Protein AF-K1SS12-F1 (afdb_monomer_lite)

pLDDT: mean 90.78, std 8.28, range [56.22, 98.38]

Foldseek 3Di:
DVLVVLVVLLVVLVVVLVVLVPDDPVVNVVVCVVVVNPPLLVSLQSNLLSCLQNVVLVSSLVSLLVSVVSQDQDCPCVVVPPSCVSNCPPPSVVVSVVSNPVSNVVVVD

Sequence (109 aa):
MEAKRYAEAEREYREAIRLFETLPDSVRTQLDEWNYGGYLRGEYYNLACAQSRLNKRRAAVASLAAYVDCGNCDYSWMIEDPDLDNIRSERGYAETVEKLVSRAISCGS

Structure (mmCIF, N/CA/C/O backbone):
data_AF-K1SS12-F1
#
_entry.id   AF-K1SS12-F1
#
loop_
_atom_site.group_PDB
_atom_site.id
_atom_site.type_symbol
_atom_site.label_atom_id
_atom_site.label_alt_id
_atom_site.label_comp_id
_atom_site.label_asym_id
_atom_site.label_entity_id
_atom_site.label_seq_id
_atom_site.pdbx_PDB_ins_code
_atom_site.Cartn_x
_atom_site.Cartn_y
_atom_site.Cartn_z
_atom_site.occupancy
_atom_site.B_iso_or_equiv
_atom_site.auth_seq_id
_atom_site.auth_comp_id
_atom_site.auth_asym_id
_atom_site.auth_atom_id
_atom_site.pdbx_PDB_model_num
ATOM 1 N N . MET A 1 1 ? -15.936 14.718 4.955 1.00 65.81 1 MET A N 1
ATOM 2 C CA . MET A 1 1 ? -15.136 15.421 3.926 1.00 65.81 1 MET A CA 1
ATOM 3 C C . MET A 1 1 ? -13.841 14.670 3.625 1.00 65.81 1 MET A C 1
ATOM 5 O O . MET A 1 1 ? -13.535 14.502 2.459 1.00 65.81 1 MET A O 1
ATOM 9 N N . GLU A 1 2 ? -13.148 14.135 4.636 1.00 76.75 2 GLU A N 1
ATOM 10 C CA . GLU A 1 2 ? -11.884 13.389 4.483 1.00 76.75 2 GLU A CA 1
ATOM 11 C C . GLU A 1 2 ? -12.050 11.961 3.919 1.00 76.75 2 GLU A C 1
ATOM 13 O O . GLU A 1 2 ? -11.449 11.629 2.906 1.00 76.75 2 GLU A O 1
ATOM 18 N N . ALA A 1 3 ? -12.961 11.148 4.471 1.00 79.88 3 ALA A N 1
ATOM 19 C CA . ALA A 1 3 ? -13.198 9.777 3.989 1.00 79.88 3 ALA A CA 1
ATOM 20 C C . ALA A 1 3 ? -13.597 9.696 2.500 1.00 79.88 3 ALA A C 1
ATOM 22 O O . ALA A 1 3 ? -13.236 8.751 1.809 1.00 79.88 3 ALA A O 1
ATOM 23 N N . LYS A 1 4 ? -14.304 10.710 1.975 1.00 86.12 4 LYS A N 1
ATOM 24 C CA . LYS A 1 4 ? -14.622 10.784 0.538 1.00 86.12 4 LYS A CA 1
ATOM 25 C C . LYS A 1 4 ? -13.361 10.950 -0.318 1.00 86.12 4 LYS A C 1
ATOM 27 O O . LYS A 1 4 ? -13.287 10.350 -1.380 1.00 86.12 4 LYS A O 1
ATOM 32 N N . ARG A 1 5 ? -12.376 11.714 0.166 1.00 94.19 5 ARG A N 1
ATOM 33 C CA . ARG A 1 5 ? -11.100 11.939 -0.526 1.00 94.19 5 ARG A CA 1
ATOM 34 C C . ARG A 1 5 ? -10.228 10.688 -0.510 1.00 94.19 5 ARG A C 1
ATOM 36 O O . ARG A 1 5 ? -9.649 10.371 -1.535 1.00 94.19 5 ARG A O 1
ATOM 43 N N . TYR A 1 6 ? -10.187 9.941 0.597 1.00 94.94 6 TYR A N 1
ATOM 44 C CA . TYR A 1 6 ? -9.466 8.660 0.618 1.00 94.94 6 TYR A CA 1
ATOM 45 C C . TYR A 1 6 ? -10.129 7.599 -0.259 1.00 94.94 6 TYR A C 1
ATOM 47 O O . TYR A 1 6 ? -9.425 6.822 -0.887 1.00 94.94 6 TYR A O 1
ATOM 55 N N . ALA A 1 7 ? -11.463 7.566 -0.335 1.00 96.25 7 ALA A N 1
ATOM 56 C CA . ALA A 1 7 ? -12.165 6.634 -1.220 1.00 96.25 7 ALA A CA 1
ATOM 57 C C . ALA A 1 7 ? -11.893 6.933 -2.702 1.00 96.25 7 ALA A C 1
ATOM 59 O O . ALA A 1 7 ? -11.761 6.015 -3.508 1.00 96.25 7 ALA A O 1
ATOM 60 N N . GLU A 1 8 ? -11.795 8.215 -3.054 1.00 97.06 8 GLU A N 1
ATOM 61 C CA . GLU A 1 8 ? -11.343 8.643 -4.373 1.00 97.06 8 GLU A CA 1
ATOM 62 C C . GLU A 1 8 ? -9.873 8.277 -4.600 1.00 97.06 8 GLU A C 1
ATOM 64 O O . GLU A 1 8 ? -9.578 7.598 -5.575 1.00 97.06 8 GLU A O 1
ATOM 69 N N . ALA A 1 9 ? -8.980 8.605 -3.665 1.00 97.00 9 ALA A N 1
ATOM 70 C CA . ALA A 1 9 ? -7.561 8.265 -3.760 1.00 97.00 9 ALA A CA 1
ATOM 71 C C . ALA A 1 9 ? -7.332 6.754 -3.928 1.00 97.00 9 ALA A C 1
ATOM 73 O O . ALA A 1 9 ? -6.607 6.342 -4.823 1.00 97.00 9 ALA A O 1
ATOM 74 N N . GLU A 1 10 ? -8.006 5.910 -3.140 1.00 98.06 10 GLU A N 1
ATOM 75 C CA . GLU A 1 10 ? -7.953 4.451 -3.288 1.00 98.06 10 GLU A CA 1
ATOM 76 C C . GLU A 1 10 ? -8.341 4.008 -4.706 1.00 98.06 10 GLU A C 1
ATOM 78 O O . GLU A 1 10 ? -7.718 3.101 -5.257 1.00 98.06 10 GLU A O 1
ATOM 83 N N . ARG A 1 11 ? -9.368 4.624 -5.305 1.00 97.94 11 ARG A N 1
ATOM 84 C CA . ARG A 1 11 ? -9.777 4.314 -6.679 1.00 97.94 11 ARG A CA 1
ATOM 85 C C . ARG A 1 11 ? -8.690 4.710 -7.674 1.00 97.94 11 ARG A C 1
ATOM 87 O O . ARG A 1 11 ? -8.352 3.889 -8.522 1.00 97.94 11 ARG A O 1
ATOM 94 N N . GLU A 1 12 ? -8.149 5.919 -7.553 1.00 97.88 12 GLU A N 1
ATOM 95 C CA . GLU A 1 12 ? -7.119 6.422 -8.465 1.00 97.88 12 GLU A CA 1
ATOM 96 C C . GLU A 1 12 ? -5.822 5.606 -8.360 1.00 97.88 12 GLU A C 1
ATOM 98 O O . GLU A 1 12 ? -5.285 5.199 -9.384 1.00 97.88 12 GLU A O 1
ATOM 103 N N . TYR A 1 13 ? -5.371 5.249 -7.151 1.00 97.75 13 TYR A N 1
ATOM 104 C CA . TYR A 1 13 ? -4.192 4.392 -6.969 1.00 97.75 13 TYR A CA 1
ATOM 105 C C . TYR A 1 13 ? -4.387 3.001 -7.576 1.00 97.75 13 TYR A C 1
ATOM 107 O O . TYR A 1 13 ? -3.491 2.469 -8.228 1.00 97.75 13 TYR A O 1
ATOM 115 N N . ARG A 1 14 ? -5.576 2.403 -7.415 1.00 97.88 14 ARG A N 1
ATOM 116 C CA . ARG A 1 14 ? -5.884 1.104 -8.036 1.00 97.88 14 ARG A CA 1
ATOM 117 C C . ARG A 1 14 ? -5.861 1.182 -9.557 1.00 97.88 14 ARG A C 1
ATOM 119 O O . ARG A 1 14 ? -5.383 0.247 -10.193 1.00 97.88 14 ARG A O 1
ATOM 126 N N . GLU A 1 15 ? -6.374 2.267 -10.129 1.00 97.75 15 GLU A N 1
ATOM 127 C CA . GLU A 1 15 ? -6.349 2.455 -11.578 1.00 97.75 15 GLU A CA 1
ATOM 128 C C . GLU A 1 15 ? -4.931 2.742 -12.083 1.00 97.75 15 GLU A C 1
ATOM 130 O O . GLU A 1 15 ? -4.529 2.171 -13.090 1.00 97.75 15 GLU A O 1
ATOM 135 N N . ALA A 1 16 ? -4.134 3.527 -11.356 1.00 95.44 16 ALA A N 1
ATOM 136 C CA . ALA A 1 16 ? -2.734 3.782 -11.682 1.00 95.44 16 ALA A CA 1
ATOM 137 C C . ALA A 1 16 ? -1.905 2.488 -11.714 1.00 95.44 16 ALA A C 1
ATOM 139 O O . ALA A 1 16 ? -1.221 2.219 -12.702 1.00 95.44 16 ALA A O 1
ATOM 140 N N . ILE A 1 17 ? -2.035 1.642 -10.684 1.00 95.50 17 ILE A N 1
ATOM 141 C CA . ILE A 1 17 ? -1.386 0.322 -10.626 1.00 95.50 17 ILE A CA 1
ATOM 142 C C . ILE A 1 17 ? -1.828 -0.543 -11.810 1.00 95.50 17 ILE A C 1
ATOM 144 O O . ILE A 1 17 ? -0.990 -1.095 -12.520 1.00 95.50 17 ILE A O 1
ATOM 148 N N . ARG A 1 18 ? -3.139 -0.612 -12.075 1.00 96.19 18 ARG A N 1
ATOM 149 C CA . ARG A 1 18 ? -3.687 -1.385 -13.195 1.00 96.19 18 ARG A CA 1
ATOM 150 C C . ARG A 1 18 ? -3.140 -0.906 -14.538 1.00 96.19 18 ARG A C 1
ATOM 152 O O . ARG A 1 18 ? -2.756 -1.724 -15.367 1.00 96.19 18 ARG A O 1
ATOM 159 N N . LEU A 1 19 ? -3.133 0.404 -14.777 1.00 95.25 19 LEU A N 1
ATOM 160 C CA . LEU A 1 19 ? -2.618 0.980 -16.014 1.00 95.25 19 LEU A CA 1
ATOM 161 C C . LEU A 1 19 ? -1.134 0.663 -16.161 1.00 95.25 19 LEU A C 1
ATOM 163 O O . LEU A 1 19 ? -0.736 0.176 -17.218 1.00 95.25 19 LEU A O 1
ATOM 167 N N . PHE A 1 20 ? -0.347 0.845 -15.099 1.00 92.81 20 PHE A N 1
ATOM 168 C CA . PHE A 1 20 ? 1.075 0.524 -15.098 1.00 92.81 20 PHE A CA 1
ATOM 169 C C . PHE A 1 20 ? 1.338 -0.939 -15.460 1.00 92.81 20 PHE A C 1
ATOM 171 O O . PHE A 1 20 ? 2.182 -1.208 -16.307 1.00 92.81 20 PHE A O 1
ATOM 178 N N . GLU A 1 21 ? 0.583 -1.884 -14.894 1.00 90.88 21 GLU A N 1
ATOM 179 C CA . GLU A 1 21 ? 0.699 -3.317 -15.206 1.00 90.88 21 GLU A CA 1
ATOM 180 C C . GLU A 1 21 ? 0.411 -3.648 -16.681 1.00 90.88 21 GLU A C 1
ATOM 182 O O . GLU A 1 21 ? 0.928 -4.639 -17.194 1.00 90.88 21 GLU A O 1
ATOM 187 N N . THR A 1 22 ? -0.379 -2.823 -17.378 1.00 95.00 22 THR A N 1
ATOM 188 C CA . THR A 1 22 ? -0.689 -3.006 -18.810 1.00 95.00 22 THR A CA 1
ATOM 189 C C . THR A 1 22 ? 0.311 -2.350 -19.761 1.00 95.00 22 THR A C 1
ATOM 191 O O . THR A 1 22 ? 0.232 -2.569 -20.973 1.00 95.00 22 THR A O 1
ATOM 194 N N . LEU A 1 23 ? 1.239 -1.536 -19.251 1.00 94.12 23 LEU A N 1
ATOM 195 C CA . LEU A 1 23 ? 2.228 -0.862 -20.087 1.00 94.12 23 LEU A CA 1
ATOM 196 C C . LEU A 1 23 ? 3.262 -1.858 -20.639 1.00 94.12 23 LEU A C 1
ATOM 198 O O . LEU A 1 23 ? 3.616 -2.825 -19.960 1.00 94.12 23 LEU A O 1
ATOM 202 N N . PRO A 1 24 ? 3.813 -1.604 -21.842 1.00 96.44 24 PRO A N 1
ATOM 203 C CA . PRO A 1 24 ? 4.943 -2.372 -22.351 1.00 96.44 24 PRO A CA 1
ATOM 204 C C . PRO A 1 24 ? 6.125 -2.342 -21.378 1.00 96.44 24 PRO A C 1
ATOM 206 O O . PRO A 1 24 ? 6.396 -1.306 -20.769 1.00 96.44 24 PRO A O 1
ATOM 209 N N . ASP A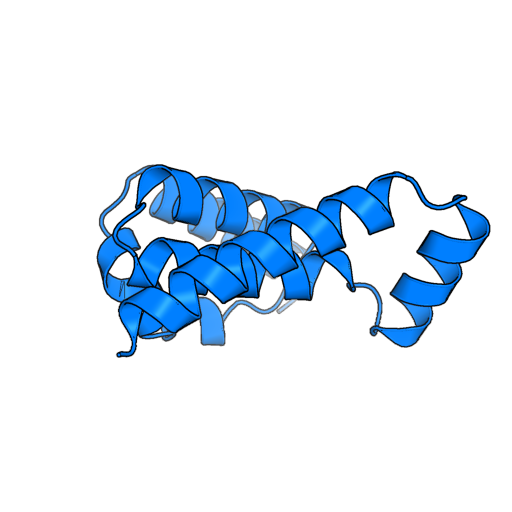 1 25 ? 6.876 -3.441 -21.295 1.00 92.75 25 ASP A N 1
ATOM 210 C CA . ASP A 1 25 ? 8.037 -3.570 -20.402 1.00 92.75 25 ASP A CA 1
ATOM 211 C C . ASP A 1 25 ? 9.022 -2.408 -20.540 1.00 92.75 25 ASP A C 1
ATOM 213 O O . ASP A 1 25 ? 9.458 -1.858 -19.536 1.00 92.75 25 ASP A O 1
ATOM 217 N N . SER A 1 26 ? 9.294 -1.960 -21.769 1.00 93.06 26 SER A N 1
ATOM 218 C CA . SER A 1 26 ? 10.180 -0.820 -22.029 1.00 93.06 26 SER A CA 1
ATOM 219 C C . SER A 1 26 ? 9.704 0.481 -21.377 1.00 93.06 26 SER A C 1
ATOM 221 O O . SER A 1 26 ? 10.521 1.258 -20.888 1.00 93.06 26 SER A O 1
ATOM 223 N N . VAL A 1 27 ? 8.390 0.712 -21.340 1.00 93.00 27 VAL A N 1
ATOM 224 C CA . VAL A 1 27 ? 7.795 1.886 -20.693 1.00 93.00 27 VAL A CA 1
ATOM 225 C C . VAL A 1 27 ? 7.822 1.719 -19.177 1.00 93.00 27 VAL A C 1
ATOM 227 O O . VAL A 1 27 ? 8.162 2.664 -18.472 1.00 93.00 27 VAL A O 1
ATOM 230 N N . ARG A 1 28 ? 7.521 0.518 -18.664 1.00 90.56 28 ARG A N 1
ATOM 231 C CA . ARG A 1 28 ? 7.585 0.233 -17.221 1.00 90.56 28 ARG A CA 1
ATOM 232 C C . ARG A 1 28 ? 8.993 0.437 -16.673 1.00 90.56 28 ARG A C 1
ATOM 234 O O . ARG A 1 28 ? 9.147 1.125 -15.673 1.00 90.56 28 ARG A O 1
ATOM 241 N N . THR A 1 29 ? 10.013 -0.074 -17.364 1.00 88.75 29 THR A N 1
ATOM 242 C CA . THR A 1 29 ? 11.420 0.129 -16.993 1.00 88.75 29 THR A CA 1
ATOM 243 C C . THR A 1 29 ? 11.783 1.610 -16.970 1.00 88.75 29 THR A C 1
ATOM 245 O O . THR A 1 29 ? 12.346 2.075 -15.985 1.00 88.75 29 THR A O 1
ATOM 248 N N . GLN A 1 30 ? 11.400 2.371 -18.000 1.00 90.00 30 GLN A N 1
ATOM 249 C CA . GLN A 1 30 ? 11.666 3.810 -18.042 1.00 90.00 30 GLN A CA 1
ATOM 250 C C . GLN A 1 30 ? 10.992 4.561 -16.881 1.00 90.00 30 GLN A C 1
ATOM 252 O O . GLN A 1 30 ? 11.604 5.431 -16.263 1.00 90.00 30 GLN A O 1
ATOM 257 N N . LEU A 1 31 ? 9.740 4.223 -16.566 1.00 87.06 31 LEU A N 1
ATOM 258 C CA . LEU A 1 31 ? 9.021 4.821 -15.442 1.00 87.06 31 LEU A CA 1
ATOM 259 C C . LEU A 1 31 ? 9.647 4.444 -14.099 1.00 87.06 31 LEU A C 1
ATOM 261 O O . LEU A 1 31 ? 9.782 5.312 -13.239 1.00 87.06 31 LEU A O 1
ATOM 265 N N . ASP A 1 32 ? 10.049 3.191 -13.904 1.00 83.56 32 ASP A N 1
ATOM 266 C CA . ASP A 1 32 ? 10.723 2.779 -12.674 1.00 83.56 32 ASP A CA 1
ATOM 267 C C . ASP A 1 32 ? 12.068 3.492 -12.508 1.00 83.56 32 ASP A C 1
ATOM 269 O O . ASP A 1 32 ? 12.355 3.977 -11.416 1.00 83.56 32 ASP A O 1
ATOM 273 N N . GLU A 1 33 ? 12.858 3.655 -13.572 1.00 84.94 33 GLU A N 1
ATOM 274 C CA . GLU A 1 33 ? 14.104 4.433 -13.540 1.00 84.94 33 GLU A CA 1
ATOM 275 C C . GLU A 1 33 ? 13.868 5.887 -13.108 1.00 84.94 33 GLU A C 1
ATOM 277 O O . GLU A 1 33 ? 14.583 6.403 -12.246 1.00 84.94 33 GLU A O 1
ATOM 282 N N . TRP A 1 34 ? 12.834 6.540 -13.647 1.00 84.00 34 TRP A N 1
ATOM 283 C CA . TRP A 1 34 ? 12.469 7.910 -13.265 1.00 84.00 34 TRP A CA 1
ATOM 284 C C . TRP A 1 34 ? 11.967 8.019 -11.825 1.00 84.00 34 TRP A C 1
ATOM 286 O O . TRP A 1 34 ? 12.120 9.064 -11.196 1.00 84.00 34 TRP A O 1
ATOM 296 N N . ASN A 1 35 ? 11.401 6.940 -11.289 1.00 80.81 35 ASN A N 1
ATOM 297 C CA . ASN A 1 35 ? 10.869 6.869 -9.931 1.00 80.81 35 ASN A CA 1
ATOM 298 C C . ASN A 1 35 ? 11.844 6.207 -8.944 1.00 80.81 35 ASN A C 1
ATOM 300 O O . ASN A 1 35 ? 11.416 5.610 -7.953 1.00 80.81 35 ASN A O 1
ATOM 304 N N . TYR A 1 36 ? 13.154 6.301 -9.202 1.00 74.00 36 TYR A N 1
ATOM 305 C CA . TYR A 1 36 ? 14.201 5.742 -8.339 1.00 74.00 36 TYR A CA 1
ATOM 306 C C . TYR A 1 36 ? 13.954 4.258 -8.002 1.00 74.00 36 TYR A C 1
ATOM 308 O O . TYR A 1 36 ? 14.019 3.835 -6.841 1.00 74.00 36 TYR A O 1
ATOM 316 N N . GLY A 1 37 ? 13.608 3.481 -9.030 1.00 71.75 37 GLY A N 1
ATOM 317 C CA . GLY A 1 37 ? 13.366 2.043 -8.964 1.00 71.75 37 GLY A CA 1
ATOM 318 C C . GLY A 1 37 ? 12.086 1.644 -8.233 1.00 71.75 37 GLY A C 1
ATOM 319 O O . GLY A 1 37 ? 12.072 0.596 -7.592 1.00 71.75 37 GLY A O 1
ATOM 320 N N . GLY A 1 38 ? 11.030 2.465 -8.246 1.00 79.50 38 GLY A N 1
ATOM 321 C CA . GLY A 1 38 ? 9.814 2.088 -7.528 1.00 79.50 38 GLY A CA 1
ATOM 322 C C . GLY A 1 38 ? 8.596 2.965 -7.755 1.00 79.50 38 GLY A C 1
ATOM 323 O O . GLY A 1 38 ? 8.093 3.535 -6.784 1.00 79.50 38 GLY A O 1
ATOM 324 N N . TYR A 1 39 ? 8.075 3.009 -8.987 1.00 86.50 39 TYR A N 1
ATOM 325 C CA . TYR A 1 39 ? 6.757 3.604 -9.231 1.00 86.50 39 TYR A CA 1
ATOM 326 C C . TYR A 1 39 ? 5.677 2.831 -8.458 1.00 86.50 39 TYR A C 1
ATOM 328 O O . TYR A 1 39 ? 5.040 3.373 -7.555 1.00 86.50 39 TYR A O 1
ATOM 336 N N . LEU A 1 40 ? 5.570 1.519 -8.704 1.00 90.44 40 LEU A N 1
ATOM 337 C CA . LEU A 1 40 ? 4.608 0.654 -8.006 1.00 90.44 40 LEU A CA 1
ATOM 338 C C . LEU A 1 40 ? 4.798 0.649 -6.488 1.00 90.44 40 LEU A C 1
ATOM 340 O O . LEU A 1 40 ? 3.821 0.567 -5.749 1.00 90.44 40 LEU A O 1
ATOM 344 N N . ARG A 1 41 ? 6.041 0.785 -6.011 1.00 89.81 41 ARG A N 1
ATOM 345 C CA . ARG A 1 41 ? 6.343 0.883 -4.578 1.00 89.81 41 ARG A CA 1
ATOM 346 C C . ARG A 1 41 ? 5.578 2.049 -3.942 1.00 89.81 41 ARG A C 1
ATOM 348 O O . ARG A 1 41 ? 4.898 1.849 -2.940 1.00 89.81 41 ARG A O 1
ATOM 355 N N . GLY A 1 42 ? 5.675 3.246 -4.522 1.00 90.19 42 GLY A N 1
ATOM 356 C CA . GLY A 1 42 ? 4.961 4.421 -4.014 1.00 90.19 42 GLY A CA 1
ATOM 357 C C . GLY A 1 42 ? 3.445 4.233 -4.056 1.00 90.19 42 GLY A C 1
ATOM 358 O O . GLY A 1 42 ? 2.759 4.504 -3.070 1.00 90.19 42 GLY A O 1
ATOM 359 N N . GLU A 1 43 ? 2.932 3.692 -5.161 1.00 94.31 43 GLU A N 1
ATOM 360 C CA . GLU A 1 43 ? 1.492 3.504 -5.343 1.00 94.31 43 GLU A CA 1
ATOM 361 C C . GLU A 1 43 ? 0.898 2.470 -4.377 1.00 94.31 43 GLU A C 1
ATOM 363 O O . GLU A 1 43 ? -0.153 2.715 -3.784 1.00 94.31 43 GLU A O 1
ATOM 368 N N . TYR A 1 44 ? 1.572 1.339 -4.141 1.00 95.94 44 TYR A N 1
ATOM 369 C CA . TYR A 1 44 ? 1.107 0.344 -3.171 1.00 95.94 44 TYR A CA 1
ATOM 370 C C . TYR A 1 44 ? 1.136 0.868 -1.733 1.00 95.94 44 TYR A C 1
ATOM 372 O O . TYR A 1 44 ? 0.208 0.581 -0.973 1.00 95.94 44 TYR A O 1
ATOM 380 N N . TYR A 1 45 ? 2.151 1.657 -1.363 1.00 95.19 45 TYR A N 1
ATOM 381 C CA . TYR A 1 45 ? 2.224 2.274 -0.038 1.00 95.19 45 TYR A CA 1
ATOM 382 C C . TYR A 1 45 ? 1.073 3.264 0.178 1.00 95.19 45 TYR A C 1
ATOM 384 O O . TYR A 1 45 ? 0.308 3.147 1.134 1.00 95.19 45 TYR A O 1
ATOM 392 N N . ASN A 1 46 ? 0.879 4.186 -0.767 1.00 95.69 46 ASN A N 1
ATOM 393 C CA . ASN A 1 46 ? -0.193 5.176 -0.696 1.00 95.69 46 ASN A CA 1
ATOM 394 C C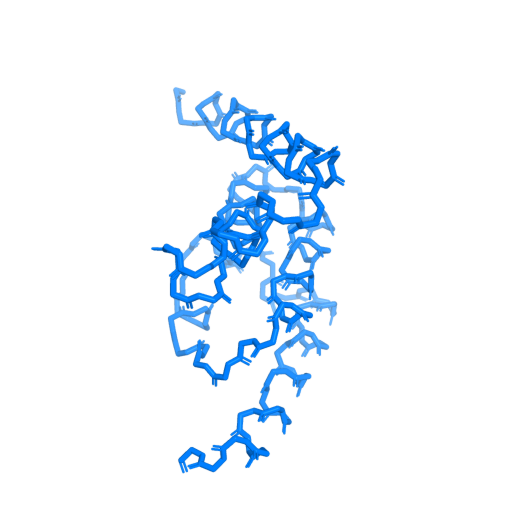 . ASN A 1 46 ? -1.586 4.530 -0.729 1.00 95.69 46 ASN A C 1
ATOM 396 O O . ASN A 1 46 ? -2.501 4.974 -0.027 1.00 95.69 46 ASN A O 1
ATOM 400 N N . LEU A 1 47 ? -1.750 3.452 -1.504 1.00 98.06 47 LEU A N 1
ATOM 401 C CA . LEU A 1 47 ? -2.967 2.649 -1.513 1.00 98.06 47 LEU A CA 1
ATOM 402 C C . LEU A 1 47 ? -3.227 2.009 -0.143 1.00 98.06 47 LEU A C 1
ATOM 404 O O . LEU A 1 47 ? -4.365 2.057 0.334 1.00 98.06 47 LEU A O 1
ATOM 408 N N . ALA A 1 48 ? -2.194 1.461 0.504 1.00 97.88 48 ALA A N 1
ATOM 409 C CA . ALA A 1 48 ? -2.306 0.903 1.846 1.00 97.88 48 ALA A CA 1
ATOM 410 C C . ALA A 1 48 ? -2.749 1.970 2.859 1.00 97.88 48 ALA A C 1
ATOM 412 O O . ALA A 1 48 ? -3.723 1.741 3.579 1.00 97.88 48 ALA A O 1
ATOM 413 N N . CYS A 1 49 ? -2.132 3.158 2.854 1.00 97.81 49 CYS A N 1
ATOM 414 C CA . CYS A 1 49 ? -2.525 4.280 3.716 1.00 97.81 49 CYS A CA 1
ATOM 415 C C . CYS A 1 49 ? -3.983 4.700 3.477 1.00 97.81 49 CYS A C 1
ATOM 417 O O . CYS A 1 49 ? -4.778 4.760 4.417 1.00 97.81 49 CYS A O 1
ATOM 419 N N . ALA A 1 50 ? -4.397 4.894 2.220 1.00 98.06 50 ALA A N 1
ATOM 420 C CA . ALA A 1 50 ? -5.775 5.266 1.894 1.00 98.06 50 ALA A CA 1
ATOM 421 C C . ALA A 1 50 ? -6.794 4.215 2.375 1.00 98.06 50 ALA A C 1
ATOM 423 O O . ALA A 1 50 ? -7.807 4.552 2.993 1.00 98.06 50 ALA A O 1
ATOM 424 N N . GLN A 1 51 ? -6.521 2.928 2.146 1.00 98.38 51 GLN A N 1
ATOM 425 C CA . GLN A 1 51 ? -7.375 1.829 2.606 1.00 98.38 51 GLN A CA 1
ATOM 426 C C . GLN A 1 51 ? -7.421 1.733 4.133 1.00 98.38 51 GLN A C 1
ATOM 428 O O . GLN A 1 51 ? -8.479 1.466 4.711 1.00 98.38 51 GLN A O 1
ATOM 433 N N . SER A 1 52 ? -6.290 1.977 4.783 1.00 98.06 52 SER A N 1
ATOM 434 C CA . SER A 1 52 ? -6.142 1.993 6.232 1.00 98.06 52 SER A CA 1
ATOM 435 C C . SER A 1 52 ? -7.005 3.099 6.852 1.00 98.06 52 SER A C 1
ATOM 437 O O . SER A 1 52 ? -7.867 2.822 7.692 1.00 98.06 52 SER A O 1
ATOM 439 N N . ARG A 1 53 ? -6.938 4.321 6.305 1.00 97.44 53 ARG A N 1
ATOM 440 C CA . ARG A 1 53 ? -7.793 5.465 6.680 1.00 97.44 53 ARG A CA 1
ATOM 441 C C . ARG A 1 53 ? -9.286 5.240 6.427 1.00 97.44 53 ARG A C 1
ATOM 443 O O . ARG A 1 53 ? -10.126 5.832 7.104 1.00 97.44 53 ARG A O 1
ATOM 450 N N . LEU A 1 54 ? -9.636 4.346 5.504 1.00 97.06 54 LEU A N 1
ATOM 451 C CA . LEU A 1 54 ? -11.011 3.890 5.250 1.00 97.06 54 LEU A CA 1
ATOM 452 C C . LEU A 1 54 ? -11.435 2.689 6.109 1.00 97.06 54 LEU A C 1
ATOM 454 O O . LEU A 1 54 ? -12.531 2.156 5.926 1.00 97.06 54 LEU A O 1
ATOM 458 N N . ASN A 1 55 ? -10.582 2.244 7.033 1.00 96.88 55 ASN A N 1
ATOM 459 C CA . ASN A 1 55 ? -10.773 1.068 7.880 1.00 96.88 55 ASN A CA 1
ATOM 460 C C . ASN A 1 55 ? -10.924 -0.256 7.101 1.00 96.88 55 ASN A C 1
ATOM 462 O O . ASN A 1 55 ? -11.444 -1.250 7.618 1.00 96.88 55 ASN A O 1
ATOM 466 N N . LYS A 1 56 ? -10.429 -0.305 5.858 1.00 97.94 56 LYS A N 1
ATOM 467 C CA . LYS A 1 56 ? -10.379 -1.504 5.007 1.00 97.94 56 LYS A CA 1
ATOM 468 C C . LYS A 1 56 ? -9.153 -2.353 5.351 1.00 97.94 56 LYS A C 1
ATOM 470 O O . LYS A 1 56 ? -8.335 -2.664 4.491 1.00 97.94 56 LYS A O 1
ATOM 475 N N . ARG A 1 57 ? -9.040 -2.751 6.620 1.00 98.00 57 ARG A N 1
ATOM 476 C CA . ARG A 1 57 ? -7.822 -3.321 7.230 1.00 98.00 57 ARG A CA 1
ATOM 477 C C . ARG A 1 57 ? -7.187 -4.468 6.436 1.00 98.00 57 ARG A C 1
ATOM 479 O O . ARG A 1 57 ? -5.993 -4.446 6.174 1.00 98.00 57 ARG A O 1
ATOM 486 N N . ARG A 1 58 ? -7.991 -5.429 5.963 1.00 97.62 58 ARG A N 1
ATOM 487 C CA . ARG A 1 58 ? -7.491 -6.549 5.138 1.00 97.62 58 ARG A CA 1
ATOM 488 C C . ARG A 1 58 ? -6.904 -6.097 3.799 1.00 97.62 58 ARG A C 1
ATOM 490 O O . ARG A 1 58 ? -5.904 -6.654 3.367 1.00 97.62 58 ARG A O 1
ATOM 497 N N . ALA A 1 59 ? -7.535 -5.122 3.145 1.00 98.19 59 ALA A N 1
ATOM 498 C CA . ALA A 1 59 ? -7.044 -4.591 1.878 1.00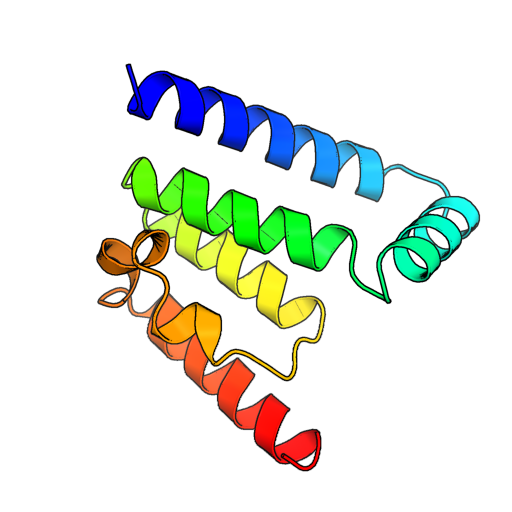 98.19 59 ALA A CA 1
ATOM 499 C C . ALA A 1 59 ? -5.742 -3.813 2.099 1.00 98.19 59 ALA A C 1
ATOM 501 O O . ALA A 1 59 ? -4.769 -4.077 1.406 1.00 98.19 59 ALA A O 1
ATOM 502 N N . ALA A 1 60 ? -5.708 -2.967 3.134 1.00 98.38 60 ALA A N 1
ATOM 503 C CA . ALA A 1 60 ? -4.529 -2.190 3.500 1.00 98.38 60 ALA A CA 1
ATOM 504 C C . ALA A 1 60 ? -3.309 -3.081 3.768 1.00 98.38 60 ALA A C 1
ATOM 506 O O . ALA A 1 60 ? -2.239 -2.835 3.223 1.00 98.38 60 ALA A O 1
ATOM 507 N N . VAL A 1 61 ? -3.482 -4.170 4.526 1.00 98.06 61 VAL A N 1
ATOM 508 C CA . VAL A 1 61 ? -2.418 -5.160 4.758 1.00 98.06 61 VAL A CA 1
ATOM 509 C C . VAL A 1 61 ? -1.962 -5.826 3.456 1.00 98.06 61 VAL A C 1
ATOM 511 O O . VAL A 1 61 ? -0.766 -5.999 3.252 1.00 98.06 61 VAL A O 1
ATOM 514 N N . ALA A 1 62 ? -2.885 -6.173 2.553 1.00 97.94 62 ALA A N 1
ATOM 515 C CA . ALA A 1 62 ? -2.528 -6.776 1.269 1.00 97.94 62 ALA A CA 1
ATOM 516 C C . ALA A 1 62 ? -1.736 -5.810 0.368 1.00 97.94 62 ALA A C 1
ATOM 518 O O . ALA A 1 62 ? -0.747 -6.210 -0.243 1.00 97.94 62 ALA A O 1
ATOM 519 N N . SER A 1 63 ? -2.132 -4.537 0.310 1.00 97.75 63 SER A N 1
ATOM 520 C CA . SER A 1 63 ? -1.391 -3.507 -0.423 1.00 97.75 63 SER A CA 1
ATOM 521 C C . SER A 1 63 ? -0.029 -3.220 0.210 1.00 97.75 63 SER A C 1
ATOM 523 O O . SER A 1 63 ? 0.953 -3.073 -0.513 1.00 97.75 63 SER A O 1
ATOM 525 N N . LEU A 1 64 ? 0.071 -3.236 1.542 1.00 95.88 64 LEU A N 1
ATOM 526 C CA . LEU A 1 64 ? 1.352 -3.082 2.230 1.00 95.88 64 LEU A CA 1
ATOM 527 C C . LEU A 1 64 ? 2.298 -4.259 1.948 1.00 95.88 64 LEU A C 1
ATOM 529 O O . LEU A 1 64 ? 3.486 -4.051 1.724 1.00 95.88 64 LEU A O 1
ATOM 533 N N . ALA A 1 65 ? 1.781 -5.488 1.886 1.00 94.94 65 ALA A N 1
ATOM 534 C CA . ALA A 1 65 ? 2.574 -6.650 1.491 1.00 94.94 65 ALA A CA 1
ATOM 535 C C . ALA A 1 65 ? 3.123 -6.513 0.057 1.00 94.94 65 ALA A C 1
ATOM 537 O O . ALA A 1 65 ? 4.304 -6.777 -0.168 1.00 94.94 65 ALA A O 1
ATOM 538 N N . ALA A 1 66 ? 2.313 -6.016 -0.888 1.00 94.75 66 ALA A N 1
ATOM 539 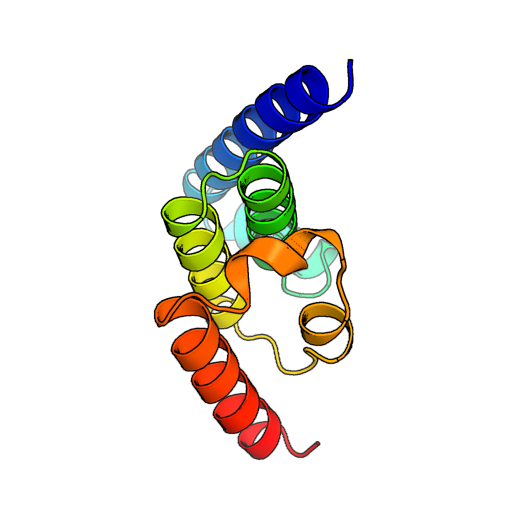C CA . ALA A 1 66 ? 2.764 -5.735 -2.255 1.00 94.75 66 ALA A CA 1
ATOM 540 C C . ALA A 1 66 ? 3.868 -4.660 -2.302 1.00 94.75 66 ALA A C 1
ATOM 542 O O . ALA A 1 66 ? 4.840 -4.805 -3.039 1.00 94.75 66 ALA A O 1
ATOM 543 N N . TYR A 1 67 ? 3.776 -3.625 -1.459 1.00 92.62 67 TYR A N 1
ATOM 544 C CA . TYR A 1 67 ? 4.851 -2.642 -1.284 1.00 92.62 67 TYR A CA 1
ATOM 545 C C . TYR A 1 67 ? 6.177 -3.291 -0.845 1.00 92.62 67 TYR A C 1
ATOM 547 O O . TYR A 1 67 ? 7.237 -2.949 -1.376 1.00 92.62 67 TYR A O 1
ATOM 555 N N . VAL A 1 68 ? 6.139 -4.257 0.080 1.00 90.12 68 VAL A N 1
ATOM 556 C CA . VAL A 1 68 ? 7.343 -4.991 0.515 1.00 90.12 68 VAL A CA 1
ATOM 557 C C . VAL A 1 68 ? 7.900 -5.870 -0.605 1.00 90.12 68 VAL A C 1
ATOM 559 O O . VAL A 1 68 ? 9.120 -5.961 -0.768 1.00 90.12 68 VAL A O 1
ATOM 562 N N . ASP A 1 69 ? 7.027 -6.463 -1.419 1.00 89.81 69 ASP A N 1
ATOM 563 C CA . ASP A 1 69 ? 7.410 -7.285 -2.571 1.00 89.81 69 ASP A CA 1
ATOM 564 C C . ASP A 1 69 ? 8.110 -6.486 -3.678 1.00 89.81 69 ASP A C 1
ATOM 566 O O . ASP A 1 69 ? 8.975 -7.036 -4.362 1.00 89.81 69 ASP A O 1
ATOM 570 N N . CYS A 1 70 ? 7.850 -5.177 -3.787 1.00 86.94 70 CYS A N 1
ATOM 571 C CA . CYS A 1 70 ? 8.618 -4.271 -4.654 1.00 86.94 70 CYS A CA 1
ATOM 572 C C . CYS A 1 70 ? 10.083 -4.104 -4.223 1.00 86.94 70 CYS A C 1
ATOM 574 O O . CYS A 1 70 ? 10.884 -3.512 -4.942 1.00 86.94 70 CYS A O 1
ATOM 576 N N . GLY A 1 71 ? 10.461 -4.641 -3.066 1.00 80.94 71 GLY A N 1
ATOM 577 C CA . GLY A 1 71 ? 11.852 -4.873 -2.735 1.00 80.94 71 GLY A CA 1
ATOM 578 C C . GLY A 1 71 ? 12.496 -3.843 -1.816 1.00 80.94 71 GLY A C 1
ATOM 579 O O . GLY A 1 71 ? 13.713 -3.647 -1.848 1.00 80.94 71 GLY A O 1
ATOM 580 N N . ASN A 1 72 ? 11.687 -3.225 -0.970 1.00 73.75 72 ASN A N 1
ATOM 581 C CA . ASN A 1 72 ? 12.097 -2.151 -0.087 1.00 73.75 72 ASN A CA 1
ATOM 582 C C . ASN A 1 72 ? 13.077 -2.609 1.025 1.00 73.75 72 ASN A C 1
ATOM 584 O O . ASN A 1 72 ? 12.909 -3.698 1.575 1.00 73.75 72 ASN A O 1
ATOM 588 N N . CYS A 1 73 ? 14.090 -1.790 1.350 1.00 73.94 73 CYS A N 1
ATOM 589 C CA . CYS A 1 73 ? 15.032 -2.043 2.461 1.00 73.94 73 CYS A CA 1
ATOM 590 C C . CYS A 1 73 ? 14.872 -1.039 3.627 1.00 73.94 73 CYS A C 1
ATOM 592 O O . CYS A 1 73 ? 15.222 -1.385 4.750 1.00 73.94 73 CYS A O 1
ATOM 594 N N . ASP A 1 74 ? 14.325 0.166 3.397 1.00 81.44 74 ASP A N 1
ATOM 595 C CA . ASP A 1 74 ? 14.102 1.183 4.442 1.00 81.44 74 ASP A CA 1
ATOM 596 C C . ASP A 1 74 ? 12.615 1.339 4.769 1.00 81.44 74 ASP A C 1
ATOM 598 O O . ASP A 1 74 ? 11.820 1.819 3.963 1.00 81.44 74 ASP A O 1
ATOM 602 N N . TYR A 1 75 ? 12.248 0.929 5.974 1.00 81.25 75 TYR A N 1
ATOM 603 C CA . TYR A 1 75 ? 10.877 0.866 6.473 1.00 81.25 75 TYR A CA 1
ATOM 604 C C . TYR A 1 75 ? 10.668 1.678 7.742 1.00 81.25 75 TYR A C 1
ATOM 606 O O . TYR A 1 75 ? 9.648 1.524 8.415 1.00 81.25 75 TYR A O 1
ATOM 614 N N . SER A 1 76 ? 11.631 2.537 8.068 1.00 85.38 76 SER A N 1
ATOM 615 C CA . SER A 1 76 ? 11.638 3.309 9.307 1.00 85.38 76 SER A CA 1
ATOM 616 C C . SER A 1 76 ? 10.397 4.199 9.403 1.00 85.38 76 SER A C 1
ATOM 618 O O . SER A 1 76 ? 9.767 4.275 10.450 1.00 85.38 76 SER A O 1
ATOM 620 N N . TRP A 1 77 ? 9.970 4.790 8.281 1.00 89.00 77 TRP A N 1
ATOM 621 C CA . TRP A 1 77 ? 8.726 5.560 8.240 1.00 89.00 77 TRP A CA 1
ATOM 622 C C . TRP A 1 77 ? 7.476 4.682 8.383 1.00 89.00 77 TRP A C 1
ATOM 624 O O . TRP A 1 77 ? 6.562 5.035 9.119 1.00 89.00 77 TRP A O 1
ATOM 634 N N . MET A 1 78 ? 7.444 3.507 7.748 1.00 90.31 78 MET A N 1
ATOM 635 C CA . MET A 1 78 ? 6.274 2.616 7.755 1.00 90.31 78 MET A CA 1
ATOM 636 C C . MET A 1 78 ? 5.837 2.226 9.174 1.00 90.31 78 MET A C 1
ATOM 638 O O . MET A 1 78 ? 4.645 2.108 9.445 1.00 90.31 78 MET A O 1
ATOM 642 N N . ILE A 1 79 ? 6.791 2.026 10.087 1.00 89.12 79 ILE A N 1
ATOM 643 C CA . ILE A 1 79 ? 6.500 1.655 11.480 1.00 89.12 79 ILE A CA 1
ATOM 644 C C . ILE A 1 79 ? 6.019 2.832 12.338 1.00 89.12 79 ILE A C 1
ATOM 646 O O . ILE A 1 79 ? 5.496 2.607 13.430 1.00 89.12 79 ILE A O 1
ATOM 650 N N . GLU A 1 80 ? 6.186 4.068 11.870 1.00 92.56 80 GLU A N 1
ATOM 651 C CA . GLU A 1 80 ? 5.762 5.292 12.556 1.00 92.56 80 GLU A CA 1
ATOM 652 C C . GLU A 1 80 ? 4.543 5.946 11.896 1.00 92.56 80 GLU A C 1
ATOM 654 O O . GLU A 1 80 ? 3.842 6.701 12.567 1.00 92.56 80 GLU A O 1
ATOM 659 N N . ASP A 1 81 ? 4.233 5.595 10.646 1.00 95.12 81 ASP A N 1
ATOM 660 C CA . ASP A 1 81 ? 3.170 6.208 9.856 1.00 95.12 81 ASP A CA 1
ATOM 661 C C . ASP A 1 81 ? 1.795 6.106 10.557 1.00 95.12 81 ASP A C 1
ATOM 663 O O . ASP A 1 81 ? 1.292 4.993 10.785 1.00 95.12 81 ASP A O 1
ATOM 667 N N . PRO A 1 82 ? 1.169 7.248 10.909 1.00 96.12 82 PRO A N 1
ATOM 668 C CA . PRO A 1 82 ? -0.119 7.266 11.595 1.00 96.12 82 PRO A CA 1
ATOM 669 C C . PRO A 1 82 ? -1.271 6.781 10.708 1.00 96.12 82 PRO A C 1
ATOM 671 O O . PRO A 1 82 ? -2.304 6.341 11.222 1.00 96.12 82 PRO A O 1
ATOM 674 N N . ASP A 1 83 ? -1.124 6.812 9.378 1.00 96.62 83 ASP A N 1
ATOM 675 C CA . ASP A 1 83 ? -2.153 6.290 8.484 1.00 96.62 83 ASP A CA 1
ATOM 676 C C . ASP A 1 83 ? -2.298 4.774 8.628 1.00 96.62 83 ASP A C 1
ATOM 678 O O . ASP A 1 83 ? -3.380 4.250 8.364 1.00 96.62 83 ASP A O 1
ATOM 682 N N . LEU A 1 84 ? -1.263 4.074 9.105 1.00 97.06 84 LEU A N 1
ATOM 683 C CA . LEU A 1 84 ? -1.223 2.618 9.264 1.00 97.06 84 LEU A CA 1
ATOM 684 C C . LEU A 1 84 ? -1.585 2.137 10.683 1.00 97.06 84 LEU A C 1
ATOM 686 O O . LEU A 1 84 ? -1.599 0.933 10.944 1.00 97.06 84 LEU A O 1
ATOM 690 N N . ASP A 1 85 ? -1.916 3.034 11.616 1.00 96.88 85 ASP A N 1
ATOM 691 C CA . ASP A 1 85 ? -2.125 2.692 13.032 1.00 96.88 85 ASP A CA 1
ATOM 692 C C . ASP A 1 85 ? -3.167 1.590 13.265 1.00 96.88 85 ASP A C 1
ATOM 694 O O . ASP A 1 85 ? -2.942 0.658 14.043 1.00 96.88 85 ASP A O 1
ATOM 698 N N . ASN A 1 86 ? -4.304 1.648 12.569 1.00 96.62 86 ASN A N 1
ATOM 699 C CA . ASN A 1 86 ? -5.392 0.687 12.767 1.00 96.62 86 ASN A CA 1
ATOM 700 C C . ASN A 1 86 ? -5.108 -0.704 12.168 1.00 96.62 86 ASN A C 1
ATOM 702 O O . ASN A 1 86 ? -5.881 -1.627 12.440 1.00 96.62 86 ASN A O 1
ATOM 706 N N . ILE A 1 87 ? -4.030 -0.873 11.390 1.00 97.44 87 ILE A N 1
ATOM 707 C CA . ILE A 1 87 ? -3.608 -2.174 10.856 1.00 97.44 87 ILE A CA 1
ATOM 708 C C . ILE A 1 87 ? -2.430 -2.792 11.607 1.00 97.44 87 ILE A C 1
ATOM 710 O O . ILE A 1 87 ? -2.183 -3.980 11.429 1.00 97.44 87 ILE A O 1
ATOM 714 N N . ARG A 1 88 ? -1.753 -2.064 12.506 1.00 95.69 88 ARG A N 1
ATOM 715 C CA . ARG A 1 88 ? -0.598 -2.595 13.263 1.00 95.69 88 ARG A CA 1
ATOM 716 C C . ARG A 1 88 ? -0.926 -3.826 14.114 1.00 95.69 88 ARG A C 1
ATOM 718 O O . ARG A 1 88 ? -0.049 -4.629 14.408 1.00 95.69 88 ARG A O 1
ATOM 725 N N . SER A 1 89 ? -2.193 -3.970 14.509 1.00 94.31 89 SER A N 1
ATOM 726 C CA . SER A 1 89 ? -2.691 -5.127 15.267 1.00 94.31 89 SER A CA 1
ATOM 727 C C . SER A 1 89 ? -3.085 -6.328 14.395 1.00 94.31 89 SER A C 1
ATOM 729 O O . SER A 1 89 ? -3.386 -7.399 14.921 1.00 94.31 89 SER A O 1
ATOM 731 N N . GLU A 1 90 ? -3.100 -6.176 13.068 1.00 97.38 90 GLU A N 1
ATOM 732 C CA . GLU A 1 90 ? -3.467 -7.248 12.145 1.00 97.38 90 GLU A CA 1
ATOM 733 C C . GLU A 1 90 ? -2.317 -8.248 11.995 1.00 97.38 90 GLU A C 1
ATOM 735 O O . GLU A 1 90 ? -1.162 -7.875 11.798 1.00 97.38 90 GLU A O 1
ATOM 740 N N . ARG A 1 91 ? -2.636 -9.548 11.999 1.00 96.38 91 ARG A N 1
ATOM 741 C CA . ARG A 1 91 ? -1.626 -10.611 11.849 1.00 96.38 91 ARG A CA 1
ATOM 742 C C . AR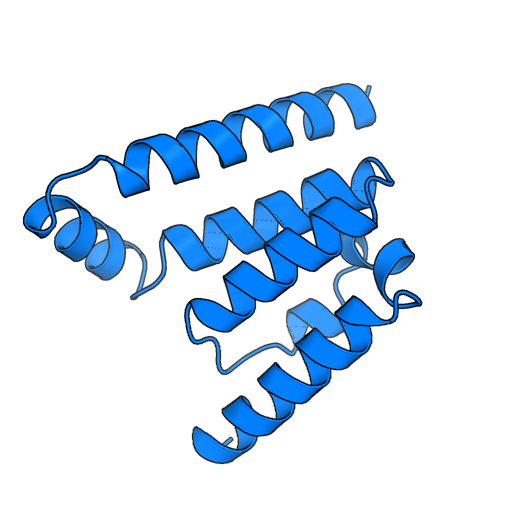G A 1 91 ? -0.770 -10.431 10.590 1.00 96.38 91 ARG A C 1
ATOM 744 O O . ARG A 1 91 ? 0.445 -10.568 10.652 1.00 96.38 91 ARG A O 1
ATOM 751 N N . GLY A 1 92 ? -1.398 -10.090 9.465 1.00 95.62 92 GLY A N 1
ATOM 752 C CA . GLY A 1 92 ? -0.674 -9.898 8.207 1.00 95.62 92 GLY A CA 1
ATOM 753 C C . GLY A 1 92 ? 0.231 -8.659 8.202 1.00 95.62 92 GLY A C 1
ATOM 754 O O . GLY A 1 92 ? 1.193 -8.625 7.441 1.00 95.62 92 GLY A O 1
ATOM 755 N N . TYR A 1 93 ? -0.011 -7.667 9.070 1.00 95.50 93 TYR A N 1
ATOM 756 C CA . TYR A 1 93 ? 0.926 -6.557 9.253 1.00 95.50 93 TYR A CA 1
ATOM 757 C C . TYR A 1 93 ? 2.220 -7.046 9.912 1.00 95.50 93 TYR A C 1
ATOM 759 O O . TYR A 1 93 ? 3.304 -6.756 9.415 1.00 95.50 93 TYR A O 1
ATOM 767 N N . ALA A 1 94 ? 2.113 -7.850 10.976 1.00 94.38 94 ALA A N 1
ATOM 768 C CA . ALA A 1 94 ? 3.278 -8.429 11.646 1.00 94.38 94 ALA A CA 1
ATOM 769 C C . ALA A 1 94 ? 4.127 -9.289 10.689 1.00 94.38 94 ALA A C 1
ATOM 771 O O . ALA A 1 94 ? 5.342 -9.125 10.643 1.00 94.38 94 ALA A O 1
ATOM 772 N N . GLU A 1 95 ? 3.486 -10.125 9.864 1.00 94.62 95 GLU A N 1
ATOM 773 C CA . GLU A 1 95 ? 4.162 -10.920 8.822 1.00 94.62 95 GLU A CA 1
ATOM 774 C C . GLU A 1 95 ? 4.875 -10.033 7.786 1.00 94.62 95 GLU A C 1
ATOM 776 O O . GLU A 1 95 ? 6.000 -10.315 7.370 1.00 94.62 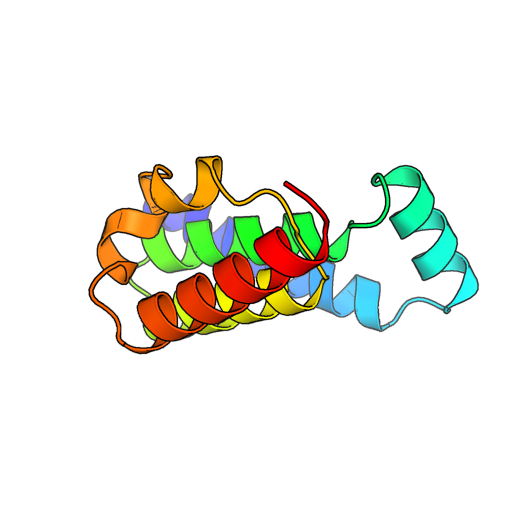95 GLU A O 1
ATOM 781 N N . THR A 1 96 ? 4.231 -8.935 7.382 1.00 93.06 96 THR A N 1
ATOM 782 C CA . THR A 1 96 ? 4.795 -7.974 6.424 1.00 93.06 96 THR A CA 1
ATOM 783 C C . THR A 1 96 ? 6.036 -7.287 6.998 1.00 93.06 96 THR A C 1
ATOM 785 O O . THR A 1 96 ? 7.058 -7.195 6.317 1.00 93.06 96 THR A O 1
ATOM 788 N N . VAL A 1 97 ? 5.983 -6.861 8.265 1.00 91.06 97 VAL A N 1
ATOM 789 C CA . VAL A 1 97 ? 7.127 -6.270 8.976 1.00 91.06 97 VAL A CA 1
ATOM 790 C C . VAL A 1 97 ? 8.259 -7.282 9.129 1.00 91.06 97 VAL A C 1
ATOM 792 O O . VAL A 1 97 ? 9.398 -6.949 8.827 1.00 91.06 97 VAL A O 1
ATOM 795 N N . GLU A 1 98 ? 7.975 -8.519 9.535 1.00 91.25 98 GLU A N 1
ATOM 796 C CA . GLU A 1 98 ? 8.991 -9.570 9.690 1.00 91.25 98 GLU A CA 1
ATOM 797 C C . GLU A 1 98 ? 9.739 -9.843 8.377 1.00 91.25 98 GLU A C 1
ATOM 799 O O . GLU A 1 98 ? 10.973 -9.946 8.356 1.00 91.25 98 GLU A O 1
ATOM 804 N N . LYS A 1 99 ? 9.003 -9.895 7.259 1.00 90.00 99 LYS A N 1
ATOM 805 C CA . LYS A 1 99 ? 9.585 -10.049 5.923 1.00 90.00 99 LYS A CA 1
ATOM 806 C C . LYS A 1 99 ? 10.514 -8.887 5.580 1.00 90.00 99 LYS A C 1
ATOM 808 O O . LYS A 1 99 ? 11.601 -9.098 5.042 1.00 90.00 99 LYS A O 1
ATOM 813 N N . LEU A 1 100 ? 10.092 -7.669 5.901 1.00 88.06 100 LEU A N 1
ATOM 814 C CA . LEU A 1 100 ? 10.851 -6.461 5.622 1.00 88.06 100 LEU A CA 1
ATOM 815 C C . LEU A 1 100 ? 12.110 -6.368 6.501 1.00 88.06 100 LEU A C 1
ATOM 817 O O . LEU A 1 100 ? 13.196 -6.152 5.974 1.00 88.06 100 LEU A O 1
ATOM 821 N N . VAL A 1 101 ? 12.007 -6.642 7.804 1.00 87.31 101 VAL A N 1
ATOM 822 C CA . VAL A 1 101 ? 13.150 -6.730 8.733 1.00 87.31 101 VAL A CA 1
ATOM 823 C C . VAL A 1 101 ? 14.182 -7.734 8.217 1.00 87.31 101 VAL A C 1
ATOM 825 O O . VAL A 1 101 ? 15.363 -7.409 8.095 1.00 87.31 101 VAL A O 1
ATOM 828 N N . SER A 1 102 ? 13.733 -8.938 7.847 1.00 87.25 102 SER A N 1
ATOM 829 C CA . SER A 1 102 ? 14.599 -9.982 7.285 1.00 87.25 102 SER A CA 1
ATOM 830 C C . SER A 1 102 ? 15.327 -9.503 6.024 1.00 87.25 102 SER A C 1
ATOM 832 O O . SER A 1 102 ? 16.510 -9.784 5.828 1.00 87.25 102 SER A O 1
ATOM 834 N N . ARG A 1 103 ? 14.635 -8.732 5.179 1.00 84.56 103 ARG A N 1
ATOM 835 C CA . ARG A 1 103 ? 15.206 -8.157 3.962 1.00 84.56 103 ARG A CA 1
ATOM 836 C C . ARG A 1 103 ? 16.195 -7.028 4.260 1.00 84.56 103 ARG A C 1
ATOM 838 O O . ARG A 1 103 ? 17.269 -7.021 3.669 1.00 84.56 103 ARG A O 1
ATOM 845 N N . ALA A 1 104 ? 15.899 -6.129 5.193 1.00 82.38 104 ALA A N 1
ATOM 846 C CA . ALA A 1 104 ? 16.796 -5.040 5.582 1.00 82.38 104 ALA A CA 1
ATOM 847 C C . ALA A 1 104 ? 18.147 -5.564 6.104 1.00 82.38 104 ALA A C 1
ATOM 849 O O . ALA A 1 104 ? 19.200 -5.064 5.700 1.00 82.38 104 ALA A O 1
ATOM 850 N N . ILE A 1 105 ? 18.127 -6.648 6.893 1.00 81.25 105 ILE A N 1
ATOM 851 C CA . ILE A 1 105 ? 19.340 -7.362 7.331 1.00 81.25 105 ILE A CA 1
ATOM 852 C C . ILE A 1 105 ? 20.159 -7.834 6.119 1.00 81.25 105 ILE A C 1
ATOM 854 O O . ILE A 1 105 ? 21.376 -7.666 6.093 1.00 81.25 105 ILE A O 1
ATOM 858 N N . SER A 1 106 ? 19.505 -8.375 5.085 1.00 79.44 106 SER A N 1
ATOM 859 C CA . SER A 1 106 ? 20.190 -8.812 3.858 1.00 79.44 106 SER A CA 1
ATOM 860 C C . SER A 1 106 ? 20.736 -7.663 2.998 1.00 79.44 106 SER A C 1
ATOM 862 O O . SER A 1 106 ? 21.698 -7.872 2.263 1.00 79.44 106 SER A O 1
ATOM 864 N N . CYS A 1 107 ? 20.167 -6.455 3.103 1.00 74.88 107 CYS A N 1
ATOM 865 C CA . CYS A 1 107 ? 20.640 -5.265 2.387 1.00 74.88 107 CYS A CA 1
ATOM 866 C C . CYS A 1 107 ? 21.854 -4.589 3.067 1.00 74.88 107 CYS A C 1
ATOM 868 O O . CYS A 1 107 ? 22.380 -3.630 2.510 1.00 74.88 107 CYS A O 1
ATOM 870 N N . GLY A 1 108 ? 22.312 -5.079 4.230 1.00 64.06 108 GLY A N 1
ATOM 871 C CA . GLY A 1 108 ? 23.489 -4.551 4.933 1.00 64.06 108 GLY A CA 1
ATOM 872 C C . GLY A 1 108 ? 23.253 -3.213 5.639 1.00 64.06 108 GLY A C 1
ATOM 873 O O . GLY A 1 108 ? 24.086 -2.322 5.502 1.00 64.06 108 GLY A O 1
ATOM 874 N N . SER A 1 109 ? 22.113 -3.092 6.336 1.00 56.22 109 SER A N 1
ATOM 875 C CA . SER A 1 109 ? 21.719 -1.905 7.127 1.00 56.22 109 SER A CA 1
ATOM 876 C C . SER A 1 109 ? 22.847 -1.349 8.000 1.00 56.22 109 SER A C 1
ATOM 878 O O . SER A 1 109 ? 23.536 -2.169 8.650 1.00 56.22 109 SER A O 1
#

Radius of gyration: 14.2 Å; chains: 1; bounding box: 39×26×38 Å

InterPro domains:
  IPR011990 Tetratricopeptide-like helical domain superfamily [G3DSA:1.25.40.10] (1-107)

Secondary structure (DSSP, 8-state):
-HHHHHHHHHHHHHHHHHHHHHS-HHHHHHHHHHTTS-HHHHHHHHHHHHHHHTT-HHHHHHHHHHHHHTT----TTTTT-GGGGGGTTSHHHHHHHHHHHHHHHHTT-

Organism: NCBI:txid408170